Protein AF-A0A7C2N4E4-F1 (afdb_monomer_lite)

Secondary structure (DSSP, 8-state):
--EEEEEEEEGGGHHHHHHHHHHHHHHHHHTT-TTTEEEEEEEESSSS-HHHHHHHHHHH--SSEEEE--TT------

Structure (mmCIF, N/CA/C/O backbone):
data_AF-A0A7C2N4E4-F1
#
_entry.id   AF-A0A7C2N4E4-F1
#
loop_
_atom_site.group_PDB
_atom_site.id
_atom_site.type_symbol
_atom_site.label_atom_id
_atom_site.label_alt_id
_atom_site.label_comp_id
_atom_site.label_asym_id
_atom_site.label_entity_id
_atom_site.label_seq_id
_atom_site.pdbx_PDB_ins_code
_atom_site.Cartn_x
_atom_site.Cartn_y
_atom_site.Cartn_z
_atom_site.occupancy
_atom_site.B_iso_or_equiv
_atom_site.auth_seq_id
_atom_site.auth_comp_id
_atom_site.auth_asym_id
_atom_site.auth_atom_id
_atom_site.pdbx_PDB_model_num
ATOM 1 N N . MET A 1 1 ? -9.760 -9.194 7.691 1.00 93.44 1 MET A N 1
ATOM 2 C CA . MET A 1 1 ? -9.370 -8.348 6.547 1.00 93.44 1 MET A CA 1
ATOM 3 C C . MET A 1 1 ? -10.563 -8.033 5.645 1.00 93.44 1 MET A C 1
ATOM 5 O O . MET A 1 1 ? -11.112 -8.920 5.000 1.00 93.44 1 MET A O 1
ATOM 9 N N . LEU A 1 2 ? -10.975 -6.770 5.617 1.00 98.12 2 LEU A N 1
ATOM 10 C CA . LEU A 1 2 ? -11.994 -6.187 4.747 1.00 98.12 2 LEU A CA 1
ATOM 11 C C . LEU A 1 2 ? -11.372 -5.552 3.491 1.00 98.12 2 LEU A C 1
ATOM 13 O O .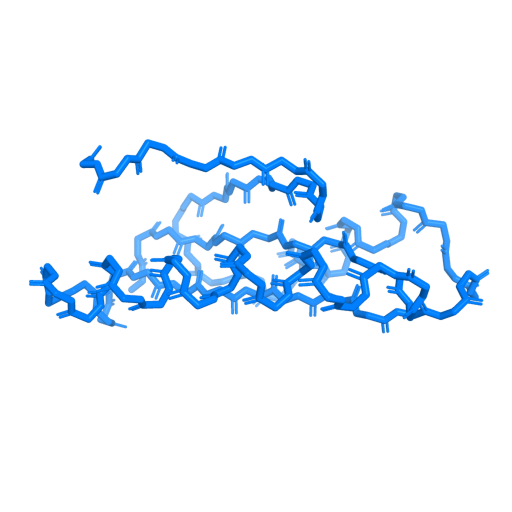 LEU A 1 2 ? -11.860 -5.816 2.395 1.00 98.12 2 LEU A O 1
ATOM 17 N N . LEU A 1 3 ? -10.303 -4.764 3.636 1.00 98.56 3 LEU A N 1
ATOM 18 C CA . LEU A 1 3 ? -9.682 -3.987 2.556 1.00 98.56 3 LEU A CA 1
ATOM 19 C C . LEU A 1 3 ? -8.172 -4.248 2.474 1.00 98.56 3 LEU A C 1
ATOM 21 O O . LEU A 1 3 ? -7.489 -4.233 3.494 1.00 98.56 3 LEU A O 1
ATOM 25 N N . SER A 1 4 ? -7.652 -4.414 1.259 1.00 98.81 4 SER A N 1
ATOM 26 C CA . SER A 1 4 ? -6.215 -4.374 0.965 1.00 98.81 4 SER A CA 1
ATOM 27 C C . SER A 1 4 ? -5.890 -3.134 0.138 1.00 98.81 4 SER A C 1
ATOM 29 O O . SER A 1 4 ? -6.378 -2.979 -0.986 1.00 98.81 4 SER A O 1
ATOM 31 N N . ILE A 1 5 ? -5.054 -2.257 0.681 1.00 98.50 5 ILE A N 1
ATOM 32 C CA . ILE A 1 5 ? -4.530 -1.081 -0.016 1.00 98.50 5 ILE A CA 1
ATOM 33 C C . ILE A 1 5 ? -3.233 -1.484 -0.715 1.00 98.50 5 ILE A C 1
ATOM 35 O O . ILE A 1 5 ? -2.313 -1.991 -0.077 1.00 98.50 5 ILE A O 1
ATOM 39 N N . LEU A 1 6 ? -3.168 -1.300 -2.031 1.00 98.69 6 LEU A N 1
ATOM 40 C CA . LEU A 1 6 ? -2.107 -1.808 -2.894 1.00 98.69 6 LEU A CA 1
ATOM 41 C C . LEU A 1 6 ? -1.306 -0.646 -3.493 1.00 98.69 6 LEU A C 1
ATOM 43 O O . LEU A 1 6 ? -1.847 0.126 -4.284 1.00 98.69 6 LEU A O 1
ATOM 47 N N . ILE A 1 7 ? -0.016 -0.557 -3.161 1.00 98.44 7 ILE A N 1
ATOM 48 C CA . ILE A 1 7 ? 0.851 0.565 -3.550 1.00 98.44 7 ILE A CA 1
ATOM 49 C C . ILE A 1 7 ? 2.037 0.062 -4.393 1.00 98.44 7 ILE A C 1
ATOM 51 O O . ILE A 1 7 ? 3.015 -0.470 -3.855 1.00 98.44 7 ILE A O 1
ATOM 55 N N . PRO A 1 8 ? 1.993 0.174 -5.731 1.00 98.00 8 PRO A N 1
ATOM 56 C CA . PRO A 1 8 ? 3.184 0.000 -6.552 1.00 98.00 8 PRO A CA 1
ATOM 57 C C . PRO A 1 8 ? 4.064 1.251 -6.437 1.00 98.00 8 PRO A C 1
ATOM 59 O O . PRO A 1 8 ? 3.596 2.354 -6.684 1.00 98.00 8 PRO A O 1
ATOM 62 N N . THR A 1 9 ? 5.349 1.092 -6.125 1.00 97.75 9 THR A N 1
ATOM 63 C CA . THR A 1 9 ? 6.267 2.234 -5.974 1.00 97.75 9 THR A CA 1
ATOM 64 C C . THR A 1 9 ? 7.616 1.972 -6.650 1.00 97.75 9 THR A C 1
ATOM 66 O O . THR A 1 9 ? 7.844 0.880 -7.184 1.00 97.75 9 THR A O 1
ATOM 69 N N . LEU A 1 10 ? 8.471 2.994 -6.719 1.00 97.75 10 LEU A N 1
ATOM 70 C CA . LEU A 1 10 ? 9.829 2.941 -7.254 1.00 97.75 10 LEU A CA 1
ATOM 71 C C . LEU A 1 10 ? 10.849 3.373 -6.196 1.00 97.75 10 LEU A C 1
ATOM 73 O O . LEU A 1 10 ? 10.561 4.255 -5.396 1.00 97.75 10 LEU A O 1
ATOM 77 N N . GLU A 1 11 ? 12.081 2.859 -6.259 1.00 97.50 11 GLU A N 1
ATOM 78 C CA . GLU A 1 11 ? 13.171 3.310 -5.370 1.00 97.50 11 GLU A CA 1
ATOM 79 C C . GLU A 1 11 ? 13.376 4.831 -5.449 1.00 97.50 11 GLU A C 1
ATOM 81 O O . GLU A 1 11 ? 13.611 5.492 -4.442 1.00 97.50 11 GLU A O 1
ATOM 86 N N . SER A 1 12 ? 13.192 5.420 -6.635 1.00 97.44 12 SER A N 1
ATOM 87 C CA . SER A 1 12 ? 13.275 6.870 -6.838 1.00 97.44 12 SER A CA 1
ATOM 88 C C . SER A 1 12 ? 12.145 7.683 -6.190 1.00 97.44 12 SER A C 1
ATOM 90 O O . SER A 1 12 ? 12.232 8.904 -6.216 1.00 97.44 12 SER A O 1
ATOM 92 N N . ARG A 1 13 ? 11.083 7.036 -5.692 1.00 96.38 13 ARG A N 1
ATOM 93 C CA . ARG A 1 13 ? 9.876 7.648 -5.097 1.00 96.38 13 ARG A CA 1
ATOM 94 C C . ARG A 1 13 ? 9.643 7.212 -3.644 1.00 96.38 13 ARG A C 1
ATOM 96 O O . ARG A 1 13 ? 8.536 7.252 -3.111 1.00 96.38 13 ARG A O 1
ATOM 103 N N . LYS A 1 14 ? 10.703 6.731 -2.996 1.00 95.50 14 LYS A N 1
ATOM 104 C CA . LYS A 1 14 ? 10.635 6.158 -1.651 1.00 95.50 14 LYS A CA 1
ATOM 105 C C . LYS A 1 14 ? 10.167 7.159 -0.594 1.00 95.50 14 LYS A C 1
ATOM 107 O O . LYS A 1 14 ? 9.506 6.755 0.357 1.00 95.50 14 LYS A O 1
ATOM 112 N N . GLU A 1 15 ? 10.499 8.437 -0.753 1.00 96.69 15 GLU A N 1
ATOM 113 C CA . GLU A 1 15 ? 10.102 9.490 0.188 1.00 96.69 15 GLU A CA 1
ATOM 114 C C . GLU A 1 15 ? 8.601 9.797 0.089 1.00 96.69 15 GLU A C 1
ATOM 116 O O . GLU A 1 15 ? 7.926 9.938 1.108 1.00 96.69 15 GLU A O 1
ATOM 121 N N . GLU A 1 16 ? 8.058 9.853 -1.128 1.00 96.56 16 GLU A N 1
ATOM 122 C CA . GLU A 1 16 ? 6.626 10.002 -1.393 1.00 96.56 16 GLU A CA 1
ATOM 123 C C . GLU A 1 16 ? 5.847 8.795 -0.857 1.00 96.56 16 GLU A C 1
ATOM 125 O O . GLU A 1 16 ? 4.923 8.962 -0.056 1.00 96.56 16 GLU A O 1
ATOM 130 N N . PHE A 1 17 ? 6.320 7.580 -1.165 1.00 97.00 17 PHE A N 1
ATOM 131 C CA . PHE A 1 17 ? 5.782 6.344 -0.599 1.00 97.00 17 PHE A CA 1
ATOM 132 C C . PHE A 1 17 ? 5.777 6.367 0.932 1.00 97.00 17 PHE A C 1
ATOM 134 O O . PHE A 1 17 ? 4.780 5.993 1.547 1.00 97.00 17 PHE A O 1
ATOM 141 N N . HIS A 1 18 ? 6.875 6.798 1.559 1.00 96.88 18 HIS A N 1
ATOM 142 C CA . HIS A 1 18 ? 6.989 6.799 3.013 1.00 96.88 18 HIS A CA 1
ATOM 143 C C . HIS A 1 18 ? 5.938 7.707 3.659 1.00 96.88 18 HIS A C 1
ATOM 145 O O . HIS A 1 18 ? 5.268 7.279 4.596 1.00 96.88 18 HIS A O 1
ATOM 151 N N . ARG A 1 19 ? 5.717 8.908 3.109 1.00 96.50 19 ARG A N 1
ATOM 152 C CA . ARG A 1 19 ? 4.681 9.837 3.593 1.00 96.50 19 ARG A CA 1
ATOM 153 C C . ARG A 1 19 ? 3.279 9.239 3.497 1.00 96.50 19 ARG A C 1
ATOM 155 O O . ARG A 1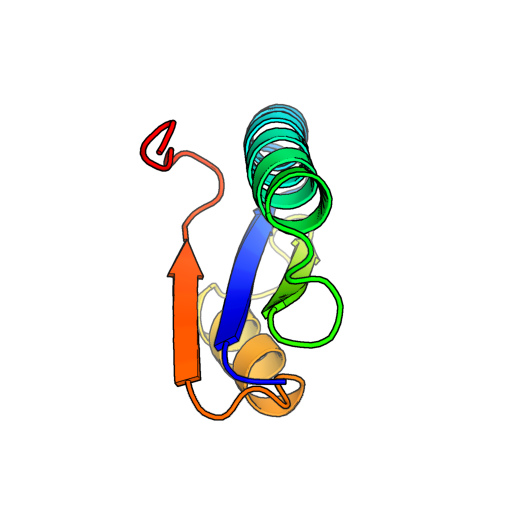 19 ? 2.531 9.284 4.474 1.00 96.50 19 ARG A O 1
ATOM 162 N N . LEU A 1 20 ? 2.935 8.659 2.346 1.00 97.31 20 LEU A N 1
ATOM 163 C CA . LEU A 1 20 ? 1.641 8.006 2.137 1.00 97.31 20 LEU A CA 1
ATOM 164 C C . LEU A 1 20 ? 1.462 6.814 3.089 1.00 97.31 20 LEU A C 1
ATOM 166 O O . LEU A 1 20 ? 0.426 6.682 3.744 1.00 97.31 20 LEU A O 1
ATOM 170 N N . TYR A 1 21 ? 2.486 5.966 3.205 1.00 97.44 21 TYR A N 1
ATOM 171 C CA . TYR A 1 21 ? 2.466 4.788 4.068 1.00 97.44 21 TYR A CA 1
ATOM 172 C C . TYR A 1 21 ? 2.288 5.163 5.543 1.00 97.44 21 TYR A C 1
ATOM 174 O O . TYR A 1 21 ? 1.486 4.537 6.237 1.00 97.44 21 TYR A O 1
ATOM 182 N N . GLU A 1 22 ? 2.999 6.183 6.031 1.00 97.25 22 GLU A N 1
ATOM 183 C CA . GLU A 1 22 ? 2.848 6.673 7.404 1.00 97.25 22 GLU A CA 1
ATOM 184 C C . GLU A 1 22 ? 1.444 7.222 7.658 1.00 97.25 22 GLU A C 1
ATOM 186 O O . GLU A 1 22 ? 0.828 6.877 8.668 1.00 97.25 22 GLU A O 1
ATOM 191 N N . LYS A 1 23 ? 0.898 8.023 6.734 1.00 97.25 23 LYS A N 1
ATOM 192 C CA . LYS A 1 23 ? -0.459 8.574 6.854 1.00 97.25 23 LYS A CA 1
ATOM 193 C C . LYS A 1 23 ? -1.513 7.469 6.942 1.00 97.25 23 LYS A C 1
ATOM 195 O O . LYS A 1 23 ? -2.309 7.459 7.881 1.00 97.25 23 LYS A O 1
ATOM 200 N N . LEU A 1 24 ? -1.465 6.501 6.028 1.00 97.44 24 LEU A N 1
ATOM 201 C CA . LEU A 1 24 ? -2.357 5.339 6.033 1.00 97.44 24 LEU A CA 1
ATOM 202 C C . LEU A 1 24 ? -2.199 4.505 7.309 1.00 97.44 24 LEU A C 1
ATOM 204 O O . LEU A 1 24 ? -3.191 4.143 7.939 1.00 97.44 24 LEU A O 1
ATOM 208 N N . SER A 1 25 ? -0.960 4.235 7.727 1.00 97.19 25 SER A N 1
ATOM 209 C CA . SER A 1 25 ? -0.682 3.469 8.948 1.00 97.19 25 SER A CA 1
ATOM 210 C C . SER A 1 25 ? -1.262 4.159 10.183 1.00 97.19 25 SER A C 1
ATOM 212 O O . SER A 1 25 ? -1.900 3.510 11.012 1.00 97.19 25 SER A O 1
ATOM 214 N N . ASN A 1 26 ? -1.111 5.482 10.282 1.00 97.38 26 ASN A N 1
ATOM 215 C CA . ASN A 1 26 ? -1.674 6.275 11.371 1.00 97.38 26 ASN A CA 1
ATOM 216 C C . ASN A 1 26 ? -3.207 6.245 11.373 1.00 97.38 26 ASN A C 1
ATOM 218 O O . ASN A 1 26 ? -3.800 6.110 12.442 1.00 97.38 26 ASN A O 1
ATOM 222 N N . GLN A 1 27 ? -3.859 6.314 10.208 1.00 97.00 27 GLN A N 1
ATOM 223 C CA . GLN A 1 27 ? -5.318 6.194 10.108 1.00 97.00 27 GLN A CA 1
ATOM 224 C C . GLN A 1 27 ? -5.815 4.805 10.515 1.00 97.00 27 GLN A C 1
ATOM 226 O O . GLN A 1 27 ? -6.794 4.704 11.256 1.00 97.00 27 GLN A O 1
ATOM 231 N N . ILE A 1 28 ? -5.133 3.739 10.089 1.00 97.25 28 ILE A N 1
ATOM 232 C CA . ILE A 1 28 ? -5.489 2.359 10.448 1.00 97.25 28 ILE A CA 1
ATOM 233 C C . ILE A 1 28 ? -5.363 2.155 11.961 1.00 97.25 28 ILE A C 1
ATOM 235 O O . ILE A 1 28 ? -6.289 1.649 12.594 1.00 97.25 28 ILE A O 1
ATOM 239 N N . ILE A 1 29 ? -4.244 2.580 12.555 1.00 97.12 29 ILE A N 1
ATOM 240 C CA . ILE A 1 29 ? -4.004 2.447 13.997 1.00 97.12 29 ILE A CA 1
ATOM 241 C C . ILE A 1 29 ? -4.980 3.327 14.788 1.00 97.12 29 ILE A C 1
ATOM 243 O O . ILE A 1 29 ? -5.625 2.843 15.718 1.00 97.12 29 ILE A O 1
ATOM 247 N N . GLY A 1 30 ? -5.127 4.598 14.407 1.00 97.19 30 GLY A N 1
ATOM 248 C CA . GLY A 1 30 ? -5.975 5.571 15.099 1.00 97.19 30 GLY A CA 1
ATOM 249 C C . GLY A 1 30 ? -7.456 5.190 15.121 1.00 97.19 30 GLY A C 1
ATOM 250 O O . GLY A 1 30 ? -8.146 5.492 16.091 1.00 97.19 30 GLY A O 1
ATOM 251 N N . ASN A 1 31 ? -7.925 4.466 14.100 1.00 96.81 31 ASN A N 1
ATOM 252 C CA . ASN A 1 31 ? -9.300 3.971 14.011 1.00 96.81 31 ASN A CA 1
ATOM 253 C C . ASN A 1 31 ? -9.461 2.499 14.436 1.00 96.81 31 ASN A C 1
ATOM 255 O O . ASN A 1 31 ? -10.544 1.943 14.290 1.00 96.81 31 ASN A O 1
ATOM 259 N N . SER A 1 32 ? -8.421 1.860 14.989 1.00 97.62 32 SER A N 1
ATOM 260 C CA . SER A 1 32 ? -8.445 0.443 15.405 1.00 97.62 32 SER A CA 1
ATOM 261 C C . SER A 1 32 ? -8.807 -0.543 14.280 1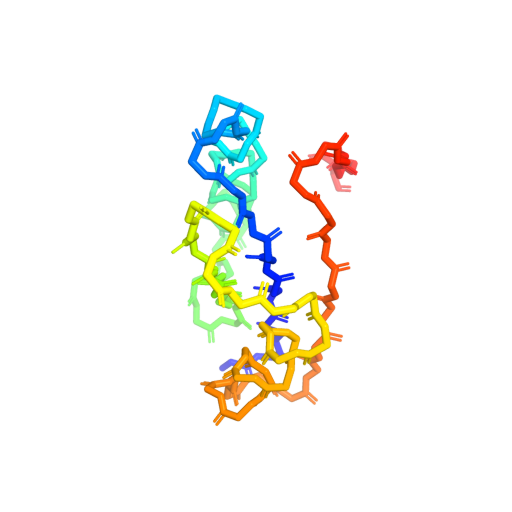.00 97.62 32 SER A C 1
ATOM 263 O O . SER A 1 32 ? -9.445 -1.563 14.521 1.00 97.62 32 SER A O 1
ATOM 265 N N . LEU A 1 33 ? -8.375 -0.262 13.048 1.00 97.69 33 LEU A N 1
ATOM 266 C CA . LEU A 1 33 ? -8.710 -1.037 11.845 1.00 97.69 33 LEU A CA 1
ATOM 267 C C . LEU A 1 33 ? -7.661 -2.100 11.480 1.00 97.69 33 LEU A C 1
ATOM 269 O O . LEU A 1 33 ? -7.701 -2.647 10.381 1.00 97.69 33 LEU A O 1
ATOM 273 N N . ALA A 1 34 ? -6.708 -2.404 12.364 1.00 96.50 34 ALA A N 1
ATOM 274 C CA . ALA A 1 34 ? -5.586 -3.301 12.061 1.00 96.50 34 ALA A CA 1
ATOM 275 C C . ALA A 1 34 ? -6.013 -4.739 11.686 1.00 96.50 34 ALA A C 1
ATOM 277 O O . ALA A 1 34 ? -5.315 -5.405 10.927 1.00 96.50 34 ALA A O 1
ATOM 278 N N . ASP A 1 35 ? -7.173 -5.204 12.163 1.00 97.81 35 ASP A N 1
ATOM 279 C CA . ASP A 1 35 ? -7.740 -6.517 11.804 1.00 97.81 35 ASP A CA 1
ATOM 280 C C . ASP A 1 35 ? -8.585 -6.476 10.506 1.00 97.81 35 ASP A C 1
ATOM 282 O O . ASP A 1 35 ? -8.977 -7.508 9.932 1.00 97.81 35 ASP A O 1
ATOM 286 N N . GLU A 1 36 ? -8.876 -5.268 10.019 1.00 98.31 36 GLU A N 1
ATOM 287 C CA . GLU A 1 36 ? -9.759 -4.994 8.887 1.00 98.31 36 GLU A CA 1
ATOM 288 C C . GLU A 1 36 ? -9.012 -4.492 7.649 1.00 98.31 36 GLU A C 1
ATOM 290 O O . GLU A 1 36 ? -9.469 -4.752 6.536 1.00 98.31 36 GLU A O 1
ATOM 295 N N . VAL A 1 37 ? -7.870 -3.828 7.795 1.00 98.38 37 VAL A N 1
ATOM 296 C CA . VAL A 1 37 ? -7.156 -3.201 6.678 1.00 98.38 37 VAL A CA 1
ATOM 297 C C . VAL A 1 37 ? -5.697 -3.641 6.653 1.00 98.38 37 VAL A C 1
ATOM 299 O O . VAL A 1 37 ? -5.000 -3.553 7.659 1.00 98.38 37 VAL A O 1
ATOM 302 N N . GLU A 1 38 ? -5.219 -4.054 5.479 1.00 98.31 38 GLU A N 1
ATOM 303 C CA . GLU A 1 38 ? -3.792 -4.258 5.208 1.00 98.31 38 GLU A CA 1
ATOM 304 C C . GLU A 1 38 ? -3.275 -3.282 4.152 1.00 98.31 38 GLU A C 1
ATOM 306 O O . GLU A 1 38 ? -4.009 -2.851 3.259 1.00 98.31 38 GLU A O 1
ATOM 311 N N . ILE A 1 39 ? -1.978 -2.991 4.224 1.00 98.31 39 ILE A N 1
ATOM 312 C CA . ILE A 1 39 ? -1.244 -2.264 3.191 1.00 98.31 39 ILE A CA 1
ATOM 313 C C . ILE A 1 39 ? -0.227 -3.230 2.585 1.00 98.31 39 ILE A C 1
ATOM 315 O O . ILE A 1 39 ? 0.625 -3.772 3.289 1.00 98.31 39 ILE A O 1
ATOM 319 N N . LEU A 1 40 ? -0.292 -3.425 1.272 1.00 98.50 40 LEU A N 1
ATOM 320 C CA . LEU A 1 40 ? 0.689 -4.176 0.500 1.00 98.50 40 LEU A CA 1
ATOM 321 C C . LEU A 1 40 ? 1.373 -3.229 -0.476 1.00 98.50 40 LEU A C 1
ATOM 323 O O . LEU A 1 40 ? 0.712 -2.489 -1.202 1.00 98.50 40 LEU A O 1
ATOM 327 N N . TYR A 1 41 ? 2.698 -3.290 -0.546 1.00 98.19 41 TYR A N 1
ATOM 328 C CA . TYR A 1 41 ? 3.463 -2.499 -1.499 1.00 98.19 41 TYR A CA 1
ATOM 329 C C . TYR A 1 41 ? 4.484 -3.349 -2.248 1.00 98.19 41 TYR A C 1
ATOM 331 O O . TYR A 1 41 ? 4.927 -4.399 -1.774 1.00 98.19 41 TYR A O 1
ATOM 339 N N . LEU A 1 42 ? 4.836 -2.901 -3.452 1.00 98.19 42 LEU A N 1
ATOM 340 C CA . LEU A 1 42 ? 5.897 -3.501 -4.253 1.00 98.19 42 LEU A CA 1
ATOM 341 C C . LEU A 1 42 ? 6.829 -2.393 -4.731 1.00 98.19 42 LEU A C 1
ATOM 343 O O . LEU A 1 42 ? 6.478 -1.616 -5.619 1.00 98.19 42 LEU A O 1
ATOM 347 N N . LEU A 1 43 ? 8.001 -2.356 -4.102 1.00 97.25 43 LEU A N 1
ATOM 348 C CA . LEU A 1 43 ? 9.104 -1.456 -4.403 1.00 97.25 43 LEU A CA 1
ATOM 349 C C . LEU A 1 43 ? 10.083 -2.144 -5.351 1.00 97.25 43 LEU A C 1
ATOM 351 O O . LEU A 1 43 ? 10.526 -3.263 -5.088 1.00 97.25 43 LEU A O 1
ATOM 355 N N . ASP A 1 44 ? 10.410 -1.467 -6.443 1.00 97.38 44 ASP A N 1
ATOM 356 C CA . ASP A 1 44 ? 11.413 -1.899 -7.411 1.00 97.38 44 ASP A CA 1
ATOM 357 C C . ASP A 1 44 ? 12.162 -0.672 -7.971 1.00 97.38 44 ASP A C 1
ATOM 359 O O . ASP A 1 44 ? 11.762 0.472 -7.776 1.00 97.38 44 ASP A O 1
ATOM 363 N N . ASN A 1 45 ? 13.274 -0.868 -8.662 1.00 97.50 45 ASN A N 1
ATOM 364 C CA . ASN A 1 45 ? 14.005 0.157 -9.396 1.00 97.50 45 ASN A CA 1
ATOM 365 C C . ASN A 1 45 ? 13.815 -0.006 -10.917 1.00 97.50 45 ASN A C 1
ATOM 367 O O . ASN A 1 45 ? 14.772 -0.015 -11.693 1.00 97.50 45 ASN A O 1
ATOM 371 N N . ARG A 1 46 ? 12.546 -0.083 -11.349 1.00 96.12 46 ARG A N 1
ATOM 372 C CA . ARG A 1 46 ? 12.111 -0.227 -12.755 1.00 96.12 46 ARG A CA 1
ATOM 373 C C . ARG A 1 46 ? 12.445 -1.581 -13.397 1.00 96.12 46 ARG A C 1
ATOM 375 O O . ARG A 1 46 ? 12.510 -1.667 -14.624 1.00 96.12 46 ARG A O 1
ATOM 382 N N . GLU A 1 47 ? 12.624 -2.638 -12.610 1.00 97.75 47 GLU A N 1
ATOM 383 C CA . GLU A 1 47 ? 12.778 -4.002 -13.126 1.00 97.75 47 GLU A CA 1
ATOM 384 C C . GLU A 1 47 ? 11.455 -4.575 -13.649 1.00 97.75 47 GLU A C 1
ATOM 386 O O . GLU A 1 47 ? 11.456 -5.397 -14.569 1.00 97.75 47 GLU A O 1
ATOM 391 N N . TYR A 1 48 ? 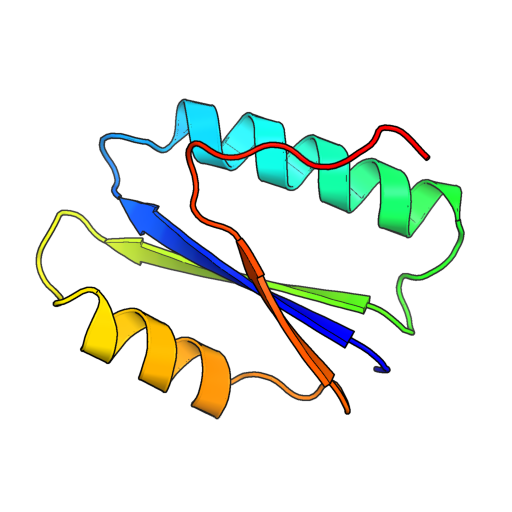10.321 -4.141 -13.092 1.00 97.25 48 TYR A N 1
ATOM 392 C CA . TYR A 1 48 ? 9.000 -4.651 -13.431 1.00 97.25 48 TYR A CA 1
ATOM 393 C C . TYR A 1 48 ? 8.076 -3.572 -13.997 1.00 97.25 48 TYR A C 1
ATOM 395 O O . TYR A 1 48 ? 8.056 -2.414 -13.578 1.00 97.25 48 TYR A O 1
ATOM 403 N N . SER A 1 49 ? 7.226 -3.975 -14.945 1.00 97.19 49 SER A N 1
ATOM 404 C CA . SER A 1 49 ? 6.167 -3.099 -15.445 1.00 97.19 49 SER A CA 1
ATOM 405 C C . SER A 1 49 ? 5.126 -2.818 -14.357 1.00 97.19 49 SER A C 1
ATOM 407 O O . SER A 1 49 ? 4.875 -3.647 -13.480 1.00 97.19 49 SER A O 1
ATOM 409 N N . LEU A 1 50 ? 4.442 -1.674 -14.448 1.00 95.75 50 LEU A N 1
ATOM 410 C CA . LEU A 1 50 ? 3.356 -1.335 -13.522 1.00 95.75 50 LEU A CA 1
ATOM 411 C C . LEU A 1 50 ? 2.265 -2.420 -13.489 1.00 95.75 50 LEU A C 1
ATOM 413 O O . LEU A 1 50 ? 1.801 -2.796 -12.417 1.00 95.75 50 LEU A O 1
ATOM 417 N N . GLY A 1 51 ? 1.899 -2.973 -14.651 1.00 97.50 51 GLY A N 1
ATOM 418 C CA . GLY A 1 51 ? 0.921 -4.061 -14.745 1.00 97.50 51 GLY A CA 1
ATOM 419 C C . GLY A 1 51 ? 1.364 -5.329 -14.011 1.00 97.50 51 GLY A C 1
ATOM 420 O O . GLY A 1 51 ? 0.562 -5.938 -13.308 1.00 97.50 51 GLY A O 1
ATOM 421 N N . PHE A 1 52 ? 2.650 -5.690 -14.099 1.00 98.25 52 PHE A N 1
ATOM 422 C CA . PHE A 1 52 ? 3.197 -6.801 -13.319 1.00 98.25 52 PHE A CA 1
ATOM 423 C C . PHE A 1 52 ? 3.066 -6.534 -11.819 1.00 98.25 52 PHE A C 1
ATOM 425 O O . PHE A 1 52 ? 2.579 -7.395 -11.087 1.00 98.25 52 PHE A O 1
ATOM 432 N N . LYS A 1 53 ? 3.442 -5.330 -11.367 1.00 98.12 53 LYS A N 1
ATOM 433 C CA . LYS A 1 53 ? 3.356 -4.960 -9.950 1.00 98.12 53 LYS A CA 1
ATOM 434 C C . LYS A 1 53 ? 1.924 -5.040 -9.427 1.00 98.12 53 LYS A C 1
ATOM 436 O O . LYS A 1 53 ? 1.687 -5.667 -8.398 1.00 98.12 53 LYS A O 1
ATOM 441 N N . ARG A 1 54 ? 0.962 -4.492 -10.175 1.00 98.19 54 ARG A N 1
ATOM 442 C CA . ARG A 1 54 ? -0.467 -4.544 -9.830 1.00 98.19 54 ARG A CA 1
ATOM 443 C C . ARG A 1 54 ? -0.985 -5.982 -9.733 1.00 98.19 54 ARG A C 1
ATOM 445 O O . ARG A 1 54 ? -1.602 -6.323 -8.730 1.00 98.19 54 ARG A O 1
ATOM 452 N N . ASN A 1 55 ? -0.668 -6.841 -10.704 1.00 98.31 55 ASN A N 1
ATOM 453 C CA . ASN A 1 55 ? -1.072 -8.251 -10.664 1.00 98.31 55 ASN A CA 1
ATOM 454 C C . ASN A 1 55 ? -0.476 -8.986 -9.455 1.00 98.31 55 ASN A C 1
ATOM 456 O O . ASN A 1 55 ? -1.196 -9.685 -8.751 1.00 98.31 55 ASN A O 1
ATOM 460 N N . ARG A 1 56 ? 0.817 -8.782 -9.163 1.00 98.56 56 ARG A N 1
ATOM 461 C CA . ARG A 1 56 ? 1.473 -9.393 -7.995 1.00 98.56 56 ARG A CA 1
ATOM 462 C C . ARG A 1 56 ? 0.884 -8.938 -6.666 1.00 98.56 56 ARG A C 1
ATOM 464 O O . ARG A 1 56 ? 0.808 -9.739 -5.739 1.00 98.56 56 ARG A O 1
ATOM 471 N N . LEU A 1 57 ? 0.489 -7.672 -6.564 1.00 98.62 57 LEU A N 1
ATOM 472 C CA . LEU A 1 57 ? -0.172 -7.142 -5.374 1.00 98.62 57 LEU A CA 1
ATOM 473 C C . LEU A 1 57 ? -1.571 -7.746 -5.197 1.00 98.62 57 LEU A C 1
ATOM 475 O O . LEU A 1 57 ? -1.897 -8.168 -4.093 1.00 98.62 57 LEU A O 1
ATOM 479 N N . ILE A 1 58 ? -2.350 -7.882 -6.277 1.00 98.44 58 ILE A N 1
ATOM 480 C CA . ILE A 1 58 ? -3.663 -8.554 -6.246 1.00 98.44 58 ILE A CA 1
ATOM 481 C C . ILE A 1 58 ? -3.523 -10.019 -5.819 1.00 98.44 58 ILE A C 1
ATOM 483 O O . ILE A 1 58 ? -4.277 -10.472 -4.970 1.00 98.44 58 ILE A O 1
ATOM 487 N N . GLU A 1 59 ? -2.546 -10.750 -6.366 1.00 98.50 59 GLU A N 1
ATOM 488 C CA . GLU A 1 59 ? -2.286 -12.155 -6.003 1.00 98.50 59 GLU A CA 1
ATOM 489 C C . GLU A 1 59 ? -1.964 -12.343 -4.511 1.00 98.50 59 GLU A C 1
ATOM 491 O O . GLU A 1 59 ? -2.179 -13.426 -3.969 1.00 98.50 59 GLU A O 1
ATOM 496 N N . LYS A 1 60 ? -1.415 -11.312 -3.856 1.00 98.31 60 LYS A N 1
ATOM 497 C CA . LYS A 1 60 ? -1.028 -11.332 -2.438 1.00 98.31 60 LYS A CA 1
ATOM 498 C C . LYS A 1 60 ? -2.111 -10.801 -1.497 1.00 98.31 60 LYS A C 1
ATOM 500 O O . LYS A 1 60 ? -2.044 -11.102 -0.310 1.00 98.31 60 LYS A O 1
ATOM 505 N N . ALA A 1 61 ? -3.053 -10.011 -2.004 1.00 98.50 61 ALA A N 1
ATOM 506 C CA . ALA A 1 61 ? -4.115 -9.392 -1.221 1.00 98.50 61 ALA A CA 1
ATOM 507 C C . ALA A 1 61 ? -5.075 -10.440 -0.640 1.00 98.50 61 ALA A C 1
ATOM 509 O O . ALA A 1 61 ? -5.502 -11.354 -1.346 1.00 98.50 61 ALA A O 1
ATOM 510 N N . ILE A 1 62 ? -5.447 -10.285 0.633 1.00 98.38 62 ILE A N 1
ATOM 511 C CA . ILE A 1 62 ? -6.412 -11.163 1.317 1.00 98.38 62 ILE A CA 1
ATOM 512 C C . ILE A 1 62 ? -7.670 -10.428 1.799 1.00 98.38 62 ILE A C 1
ATOM 514 O O . ILE A 1 62 ? -8.578 -11.045 2.361 1.00 98.38 62 ILE A O 1
ATOM 518 N N . GLY A 1 63 ? -7.746 -9.115 1.588 1.00 98.06 63 GLY A N 1
ATOM 519 C CA . GLY A 1 63 ? -8.938 -8.309 1.812 1.00 98.06 63 GLY A CA 1
ATOM 520 C C . GLY A 1 63 ? -10.069 -8.680 0.855 1.00 98.06 63 GLY A C 1
ATOM 521 O O . GLY A 1 63 ? -9.859 -9.065 -0.294 1.00 98.06 63 GLY A O 1
ATOM 522 N N . ARG A 1 64 ? -11.311 -8.532 1.327 1.00 98.44 64 ARG A N 1
ATOM 523 C CA . ARG A 1 64 ? -12.513 -8.705 0.496 1.00 98.44 64 ARG A CA 1
ATOM 524 C C . ARG A 1 64 ? -12.574 -7.687 -0.648 1.00 98.44 64 ARG A C 1
ATOM 526 O O . ARG A 1 64 ? -13.149 -7.978 -1.696 1.00 98.44 64 ARG A O 1
ATOM 533 N N . PHE A 1 65 ? -12.014 -6.505 -0.423 1.00 98.50 65 PHE A N 1
ATOM 534 C CA . PHE A 1 65 ? -11.903 -5.423 -1.388 1.00 98.50 65 PHE A CA 1
ATOM 535 C C . PHE A 1 65 ? -10.440 -5.041 -1.579 1.00 98.50 65 PHE A C 1
ATOM 537 O O . PHE A 1 65 ? -9.632 -5.170 -0.660 1.00 98.50 65 PHE A O 1
ATOM 544 N N . VAL A 1 66 ? -10.121 -4.527 -2.764 1.00 98.25 66 VAL A N 1
ATOM 545 C CA . VAL A 1 66 ? -8.793 -4.008 -3.098 1.00 98.25 66 VAL A CA 1
ATOM 546 C C . VAL A 1 66 ? -8.908 -2.572 -3.592 1.00 98.25 66 VAL A C 1
ATOM 548 O O . VAL A 1 66 ? -9.833 -2.248 -4.339 1.00 98.25 66 VAL A O 1
ATOM 551 N N . ALA A 1 67 ? -7.964 -1.724 -3.194 1.00 97.88 67 ALA A N 1
ATOM 552 C CA . ALA A 1 67 ? -7.834 -0.356 -3.682 1.00 97.88 67 ALA A CA 1
ATOM 553 C C . ALA A 1 67 ? -6.381 -0.097 -4.083 1.00 97.88 67 ALA A C 1
ATOM 555 O O . ALA A 1 67 ? -5.471 -0.395 -3.316 1.00 97.88 67 ALA A O 1
ATOM 556 N N . PHE A 1 68 ? -6.165 0.448 -5.279 1.00 97.94 68 PHE A N 1
ATOM 557 C 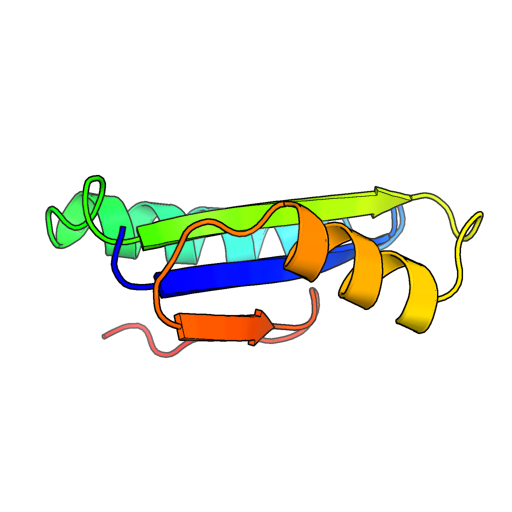CA . PHE A 1 68 ? -4.847 0.922 -5.692 1.00 97.94 68 PHE A CA 1
ATOM 558 C C . PHE A 1 68 ? -4.685 2.392 -5.331 1.00 97.94 68 PHE A C 1
ATOM 560 O O . PHE A 1 68 ? -5.612 3.171 -5.552 1.00 97.94 68 PHE A O 1
ATOM 567 N N . ILE A 1 69 ? -3.507 2.743 -4.825 1.00 96.69 69 ILE A N 1
ATOM 568 C CA . ILE A 1 69 ? -3.079 4.126 -4.603 1.00 96.69 69 ILE A CA 1
ATOM 569 C C . ILE A 1 69 ? -1.675 4.244 -5.199 1.00 96.69 69 ILE A C 1
ATOM 571 O O . ILE A 1 69 ? -0.830 3.387 -4.921 1.00 96.69 69 ILE A O 1
ATOM 575 N N . ASP A 1 70 ? -1.449 5.236 -6.060 1.00 91.44 70 ASP A N 1
ATOM 576 C CA . ASP A 1 70 ? -0.119 5.487 -6.612 1.00 91.44 70 ASP A CA 1
ATOM 577 C C . ASP A 1 70 ? 0.746 6.207 -5.550 1.00 91.44 70 ASP A C 1
ATOM 579 O O . ASP A 1 70 ? 0.243 6.829 -4.616 1.00 91.44 70 ASP A O 1
ATOM 583 N N . ASP A 1 71 ? 2.068 6.061 -5.623 1.00 87.69 71 ASP A N 1
ATOM 584 C CA . ASP A 1 71 ? 2.981 6.521 -4.568 1.00 87.69 71 ASP A CA 1
ATOM 585 C C . ASP A 1 71 ? 3.143 8.046 -4.479 1.00 87.69 71 ASP A C 1
ATOM 587 O O . ASP A 1 71 ? 3.654 8.537 -3.475 1.00 87.69 71 ASP A O 1
ATOM 591 N N . ASP A 1 72 ? 2.700 8.782 -5.501 1.00 87.44 72 ASP A N 1
ATOM 592 C CA . ASP A 1 72 ? 2.644 10.244 -5.557 1.00 87.44 72 ASP A CA 1
ATOM 593 C C . ASP A 1 72 ? 1.243 10.838 -5.308 1.00 87.44 72 ASP A C 1
ATOM 595 O O . ASP A 1 72 ? 1.080 12.056 -5.414 1.00 87.44 72 ASP A O 1
ATOM 599 N N . ASP A 1 73 ? 0.260 10.010 -4.931 1.00 92.62 73 ASP A N 1
ATOM 600 C CA . ASP A 1 73 ? -1.075 10.444 -4.499 1.00 92.62 73 ASP A CA 1
ATOM 601 C C . ASP A 1 73 ? -1.157 10.689 -2.974 1.00 92.62 73 ASP A C 1
ATOM 603 O O . ASP A 1 73 ? -0.241 10.393 -2.204 1.00 92.62 73 ASP A O 1
ATOM 607 N N . ASP A 1 74 ? -2.295 11.229 -2.524 1.00 91.56 74 ASP A N 1
ATOM 608 C CA . ASP A 1 74 ? -2.632 11.424 -1.109 1.00 91.56 74 ASP A CA 1
ATOM 609 C C . ASP A 1 74 ? -4.057 10.920 -0.809 1.00 91.56 74 ASP A C 1
ATOM 611 O O . ASP A 1 74 ? -4.892 10.761 -1.702 1.00 91.56 74 ASP A O 1
ATOM 615 N N . VAL A 1 75 ? -4.345 10.686 0.470 1.00 92.69 75 VAL A N 1
ATOM 616 C CA . VAL A 1 75 ? -5.667 10.309 0.990 1.00 92.69 75 VAL A CA 1
ATOM 617 C C . VAL A 1 75 ? -6.258 11.431 1.841 1.00 92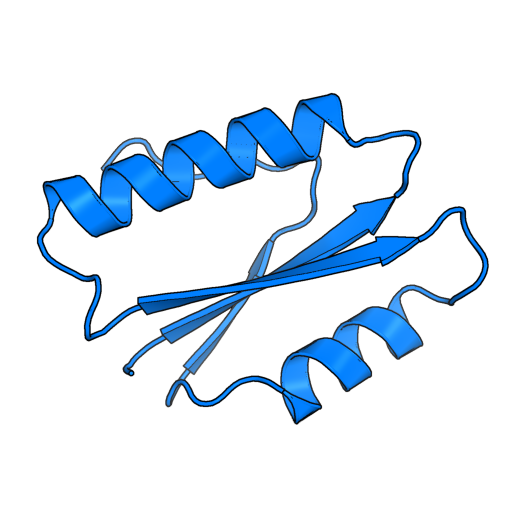.69 75 VAL A C 1
ATOM 619 O O . VAL A 1 75 ? -5.529 12.282 2.347 1.00 92.69 75 VAL A O 1
ATOM 622 N N . SER A 1 76 ? -7.583 11.465 2.017 1.00 93.44 76 SER A N 1
ATOM 623 C CA . SER A 1 76 ? -8.202 12.408 2.959 1.00 93.44 76 SER A CA 1
ATOM 624 C C . SER A 1 76 ? -7.680 12.168 4.372 1.00 93.44 76 SER A C 1
ATOM 626 O O . SER A 1 76 ? -7.322 11.048 4.715 1.00 93.44 76 SER A O 1
ATOM 628 N N . ASP A 1 77 ? -7.642 13.208 5.207 1.00 88.69 77 ASP A N 1
ATOM 629 C CA . ASP A 1 77 ? -7.196 13.069 6.601 1.00 88.69 77 ASP A CA 1
ATOM 630 C C . ASP A 1 77 ? -8.180 12.256 7.462 1.00 88.69 77 ASP A C 1
ATOM 632 O O . ASP A 1 77 ? -7.759 11.666 8.458 1.00 88.69 77 ASP A O 1
ATOM 636 N N . ASN A 1 78 ? -9.456 12.216 7.048 1.00 67.75 78 ASN A N 1
ATOM 637 C CA . ASN A 1 78 ? -10.577 11.544 7.712 1.00 67.75 78 ASN A CA 1
ATOM 638 C C . ASN A 1 78 ? -11.214 10.497 6.800 1.00 67.75 78 ASN A C 1
ATOM 640 O O . ASN A 1 78 ? -11.440 10.839 5.610 1.00 67.75 78 ASN A O 1
#

Foldseek 3Di:
DAEEEEEEEEPVLVVLQVVQVVLVVCVCVVVVVPVQYHYHYDYYHPPDDPVVSVVVRVVVDPHPYYDYDYSNDHDDSD

pLDDT: mean 96.51, std 4.04, range [67.75, 98.81]

Radius of gyration: 12.29 Å; chains: 1; bounding box: 26×25×31 Å

Sequence (78 aa):
MLLSILIPTLESRKEEFHRLYEKLSNQIIGNSLADEVEILYLLDNREYSLGFKRNRLIEKAIGRFVAFIDDDDDVSDN